Protein AF-A0A4Y2M2X5-F1 (afdb_monomer)

Secondary structure (DSSP, 8-state):
---------HHHHHHHTTSTT------HHHHHHHHTT-TT-PPPS--S----------TT-TTHHHHHHHHHHHHHTTHHHHHHHHHHHHHHHHHHHHHHHHTTSS-----TTTSHHHHHHHHHHHHHHHHHHHHHHHHHHHHHHHHHHHHHTS--------

Foldseek 3Di:
DDDPPPDDDLLVVLVVVPPPPDDDDDDPLSCCLSPVVPPPDDDDPDDPDDDDDDDDDDPPDPCVVVVVVVVVVCVVVCVVVVVSVVNSVVSVVVSVVVVVVVCVPDDPPVDVVNCVVVVVVVVVVVVVVVVVVVVCVVVVVVVVVVVVVVVVVDPPDDDPDD

Solvent-accessible surface area (backbone atoms only — not comparable to full-atom values): 10351 Å² total; per-residue (Å²): 132,87,78,78,84,85,67,86,55,68,72,54,51,63,61,56,65,70,47,97,83,73,84,87,91,74,55,69,70,58,47,39,43,70,41,61,88,44,93,88,58,88,78,75,92,76,71,97,72,85,80,90,85,78,87,88,73,66,93,85,52,94,52,59,69,60,51,52,52,49,51,54,50,39,55,74,67,45,49,55,61,52,50,51,51,55,49,24,53,52,50,44,50,53,49,49,56,55,46,60,72,57,44,84,76,75,58,92,60,86,44,73,74,76,50,41,65,62,52,52,55,49,53,51,54,52,50,54,51,51,52,53,52,50,52,49,51,52,51,50,52,52,51,48,55,50,49,52,57,51,58,77,65,53,80,83,78,79,79,82,79,130

Radius of gyration: 37.6 Å; Cα contacts (8 Å, |Δi|>4): 32; chains: 1; bounding box: 53×56×126 Å

Mean predicted aligned error: 17.65 Å

Structure (mmCIF, N/CA/C/O backbone):
data_AF-A0A4Y2M2X5-F1
#
_entry.id   AF-A0A4Y2M2X5-F1
#
loop_
_atom_site.group_PDB
_atom_site.id
_atom_site.type_symbol
_atom_site.label_atom_id
_atom_site.label_alt_id
_atom_site.label_comp_id
_atom_site.label_asym_id
_atom_site.label_entity_id
_atom_site.label_seq_id
_atom_site.pdbx_PDB_ins_code
_atom_site.Cartn_x
_atom_site.Cartn_y
_atom_site.Cartn_z
_atom_site.occupancy
_atom_site.B_iso_or_equiv
_atom_site.auth_seq_id
_atom_site.auth_comp_id
_atom_site.auth_asym_id
_atom_site.auth_atom_id
_atom_site.pdbx_PDB_model_num
ATOM 1 N N . MET A 1 1 ? 21.210 -10.719 30.991 1.00 38.12 1 MET A N 1
ATOM 2 C CA . MET A 1 1 ? 19.779 -10.980 30.723 1.00 38.12 1 MET A CA 1
ATOM 3 C C . MET A 1 1 ? 19.594 -11.054 29.219 1.00 38.12 1 MET A C 1
ATOM 5 O O . MET A 1 1 ? 19.775 -10.042 28.554 1.00 38.12 1 MET A O 1
ATOM 9 N N . ALA A 1 2 ? 19.339 -12.248 28.684 1.00 46.25 2 ALA A N 1
ATOM 10 C CA . ALA A 1 2 ? 19.030 -12.426 27.269 1.00 46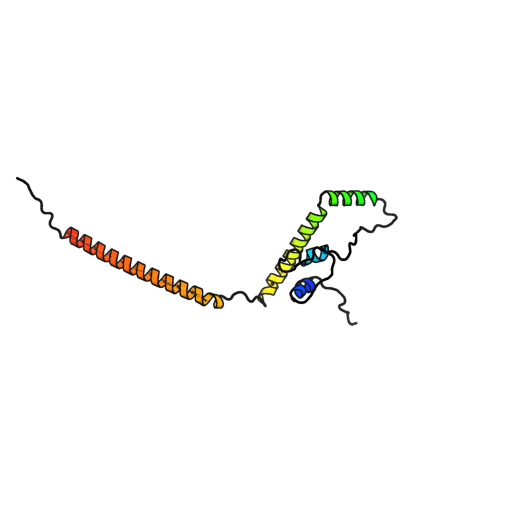.25 2 ALA A CA 1
ATOM 11 C C . ALA A 1 2 ? 17.669 -11.776 26.983 1.00 46.25 2 ALA A C 1
ATOM 13 O O . ALA A 1 2 ? 16.684 -12.064 27.662 1.00 46.25 2 ALA A O 1
ATOM 14 N N . LYS A 1 3 ? 17.643 -10.825 26.050 1.00 53.53 3 LYS A N 1
ATOM 15 C CA . LYS A 1 3 ? 16.427 -10.136 25.626 1.00 53.53 3 LYS A CA 1
ATOM 16 C C . LYS A 1 3 ? 15.808 -10.993 24.528 1.00 53.53 3 LYS A C 1
ATOM 18 O O . LYS A 1 3 ? 16.359 -11.088 23.437 1.00 53.53 3 LYS A O 1
ATOM 23 N N . ASN A 1 4 ? 14.719 -11.679 24.841 1.00 63.06 4 ASN A N 1
ATOM 24 C CA . ASN A 1 4 ? 14.076 -12.577 23.892 1.00 63.06 4 ASN A CA 1
ATOM 25 C C . ASN A 1 4 ? 13.368 -11.715 22.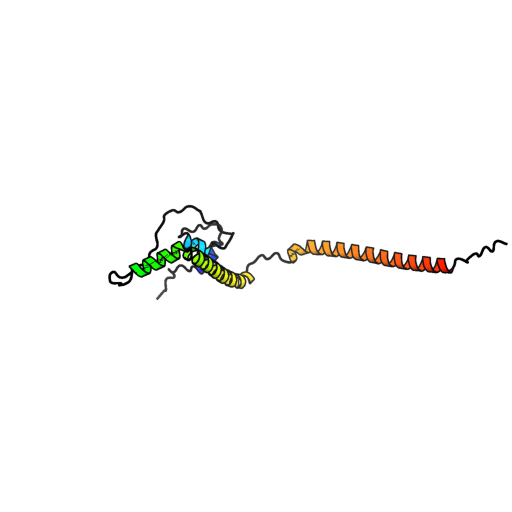832 1.00 63.06 4 ASN A C 1
ATOM 27 O O . ASN A 1 4 ? 12.517 -10.893 23.178 1.00 63.06 4 ASN A O 1
ATOM 31 N N . ASN A 1 5 ? 13.746 -11.857 21.560 1.00 60.41 5 ASN A N 1
ATOM 32 C CA . ASN A 1 5 ? 13.202 -11.098 20.424 1.00 60.41 5 ASN A CA 1
ATOM 33 C C . ASN A 1 5 ? 11.783 -11.566 20.041 1.00 60.41 5 ASN A C 1
ATOM 35 O O . ASN A 1 5 ? 11.527 -11.942 18.905 1.00 60.41 5 ASN A O 1
ATOM 39 N N . TRP A 1 6 ? 10.838 -11.558 20.980 1.00 65.31 6 TRP A N 1
ATOM 40 C CA . TRP A 1 6 ? 9.439 -11.938 20.727 1.00 65.31 6 TRP A CA 1
ATOM 41 C C . TRP A 1 6 ? 8.590 -10.802 20.146 1.00 65.31 6 TRP A C 1
ATOM 43 O O . TRP A 1 6 ? 7.366 -10.814 20.256 1.00 65.31 6 TRP A O 1
ATOM 53 N N . TYR A 1 7 ? 9.231 -9.797 19.560 1.00 66.31 7 TYR A N 1
ATOM 54 C CA . TYR A 1 7 ? 8.542 -8.685 18.929 1.00 66.31 7 TYR A CA 1
ATOM 55 C C . TYR A 1 7 ? 8.510 -8.939 17.435 1.00 66.31 7 TYR A C 1
ATOM 57 O O . TYR A 1 7 ? 9.539 -9.204 16.818 1.00 66.31 7 TYR A O 1
ATOM 65 N N . ILE A 1 8 ? 7.308 -8.878 16.878 1.00 59.91 8 ILE A N 1
ATOM 66 C CA . ILE A 1 8 ? 7.109 -8.942 15.441 1.00 59.91 8 ILE A CA 1
ATOM 67 C C . ILE A 1 8 ? 7.538 -7.586 14.886 1.00 59.91 8 ILE A C 1
ATOM 69 O O . ILE A 1 8 ? 6.903 -6.569 15.175 1.00 59.91 8 ILE A O 1
ATOM 73 N N . ASP A 1 9 ? 8.632 -7.573 14.132 1.00 66.06 9 ASP A N 1
ATOM 74 C CA . ASP A 1 9 ? 9.034 -6.403 13.367 1.00 66.06 9 ASP A CA 1
ATOM 75 C C . ASP A 1 9 ? 8.219 -6.365 12.068 1.00 66.06 9 ASP A C 1
ATOM 77 O O . ASP A 1 9 ? 8.286 -7.258 11.222 1.00 66.06 9 ASP A O 1
ATOM 81 N N . PHE A 1 10 ? 7.376 -5.345 11.932 1.00 63.62 10 PHE A N 1
ATOM 82 C CA . PHE A 1 10 ? 6.527 -5.191 10.753 1.00 63.62 10 PHE A CA 1
ATOM 83 C C . PHE A 1 10 ? 7.348 -4.872 9.497 1.00 63.62 10 PHE A C 1
ATOM 85 O O . PHE A 1 10 ? 6.956 -5.279 8.401 1.00 63.62 10 PHE A O 1
ATOM 92 N N . ASP A 1 11 ? 8.506 -4.220 9.652 1.00 62.28 11 ASP A N 1
ATOM 93 C CA . ASP A 1 11 ? 9.397 -3.910 8.532 1.00 62.28 11 ASP A CA 1
ATOM 94 C C . ASP A 1 11 ? 10.075 -5.191 8.009 1.00 62.28 11 ASP A C 1
ATOM 96 O O . ASP A 1 11 ? 10.267 -5.340 6.798 1.00 62.28 11 ASP A O 1
ATOM 100 N N . SER A 1 12 ? 10.371 -6.161 8.889 1.00 61.44 12 SER A N 1
ATOM 101 C CA . SER A 1 12 ? 10.902 -7.463 8.470 1.00 61.44 12 SER A CA 1
ATOM 102 C C . SER A 1 12 ? 9.837 -8.316 7.784 1.00 61.44 12 SER A C 1
ATOM 104 O O . SER A 1 12 ? 10.145 -8.935 6.774 1.00 61.44 12 SER A O 1
ATOM 106 N N . LEU A 1 13 ? 8.573 -8.282 8.232 1.00 63.66 13 LEU A N 1
ATOM 107 C CA . LEU A 1 13 ? 7.478 -8.996 7.555 1.00 63.66 13 LEU A CA 1
ATOM 108 C C . LEU A 1 13 ? 7.238 -8.505 6.126 1.00 63.66 13 LEU A C 1
ATOM 110 O O . LEU A 1 13 ? 6.969 -9.311 5.237 1.00 63.66 13 LEU A O 1
ATOM 114 N N . SER A 1 14 ? 7.332 -7.193 5.892 1.00 59.78 14 SER A N 1
ATOM 115 C CA . SER A 1 14 ? 7.201 -6.645 4.539 1.00 59.78 14 SER A CA 1
ATOM 116 C C . SER A 1 14 ? 8.358 -7.067 3.628 1.00 59.78 14 SER A C 1
ATOM 118 O O . SER A 1 14 ? 8.162 -7.151 2.418 1.00 59.78 14 SER A O 1
ATOM 120 N N . ALA A 1 15 ? 9.551 -7.298 4.184 1.00 55.97 15 ALA A N 1
ATOM 121 C CA . ALA A 1 15 ? 10.719 -7.773 3.444 1.00 55.97 15 ALA A CA 1
ATOM 122 C C . ALA A 1 15 ? 10.696 -9.295 3.224 1.00 55.97 15 ALA A C 1
ATOM 124 O O . ALA A 1 15 ? 11.097 -9.776 2.170 1.00 55.97 15 ALA A O 1
ATOM 125 N N . GLU A 1 16 ? 10.206 -10.045 4.206 1.00 51.38 16 GLU A N 1
ATOM 126 C CA . GLU A 1 16 ? 10.150 -11.508 4.217 1.00 51.38 16 GLU A CA 1
ATOM 127 C C . GLU A 1 16 ? 8.949 -12.054 3.433 1.00 51.38 16 GLU A C 1
ATOM 129 O O . GLU A 1 16 ? 9.007 -13.155 2.895 1.00 51.38 16 GLU A O 1
ATOM 134 N N . GLY A 1 17 ? 7.905 -11.237 3.234 1.00 53.53 17 GLY A N 1
ATOM 135 C CA . GLY A 1 17 ? 6.816 -11.520 2.293 1.00 53.53 17 GLY A CA 1
ATOM 136 C C . GLY A 1 17 ? 7.256 -11.659 0.830 1.00 53.53 17 GLY A C 1
ATOM 137 O O . GLY A 1 17 ? 6.464 -12.068 -0.010 1.00 53.53 17 GLY A O 1
ATOM 138 N N . GLN A 1 18 ? 8.522 -11.376 0.519 1.00 53.28 18 GLN A N 1
ATOM 139 C CA . GLN A 1 18 ? 9.106 -11.630 -0.793 1.00 53.28 18 GLN A CA 1
ATOM 140 C C . GLN A 1 18 ? 9.440 -13.118 -1.035 1.00 53.28 18 GLN A C 1
ATOM 142 O O . GLN A 1 18 ? 9.741 -13.488 -2.171 1.00 53.28 18 GLN A O 1
ATOM 147 N N . ASP A 1 19 ? 9.364 -13.985 -0.015 1.00 55.66 19 ASP A N 1
ATOM 148 C CA . ASP A 1 19 ? 9.496 -15.432 -0.201 1.00 55.66 19 ASP A CA 1
ATOM 149 C C . ASP A 1 19 ? 8.177 -16.035 -0.725 1.00 55.66 19 ASP A C 1
ATOM 151 O O . ASP A 1 19 ? 7.160 -16.087 -0.030 1.00 55.66 19 ASP A O 1
ATOM 155 N N . HIS A 1 20 ? 8.186 -16.516 -1.973 1.00 60.03 20 HIS A N 1
ATOM 156 C CA . HIS A 1 20 ? 7.016 -16.975 -2.743 1.00 60.03 20 HIS A CA 1
ATOM 157 C C . HIS A 1 20 ? 6.262 -18.196 -2.164 1.00 60.03 20 HIS A C 1
ATOM 159 O O . HIS A 1 20 ? 5.391 -18.757 -2.830 1.00 60.03 20 HIS A O 1
ATOM 165 N N . LYS A 1 21 ? 6.595 -18.650 -0.951 1.00 68.56 21 LYS A N 1
ATOM 166 C CA . LYS A 1 21 ? 6.049 -19.862 -0.317 1.00 68.56 21 LYS A CA 1
ATOM 167 C C . LYS A 1 21 ? 5.273 -19.603 0.975 1.00 68.56 21 LYS A C 1
ATOM 169 O O . LYS A 1 21 ? 4.735 -20.553 1.541 1.00 68.56 21 LYS A O 1
ATOM 174 N N . ALA A 1 22 ? 5.202 -18.360 1.445 1.00 74.12 22 ALA A N 1
ATOM 175 C CA . ALA A 1 22 ? 4.502 -18.016 2.678 1.00 74.12 22 ALA A CA 1
ATOM 176 C C . ALA A 1 22 ? 3.115 -17.409 2.406 1.00 74.12 22 ALA A C 1
ATOM 178 O O . ALA A 1 22 ? 2.920 -16.646 1.462 1.00 74.12 22 ALA A O 1
ATOM 179 N N . ALA A 1 23 ? 2.150 -17.726 3.272 1.00 80.31 23 ALA A N 1
ATOM 180 C CA . ALA A 1 23 ? 0.841 -17.082 3.307 1.00 80.31 23 ALA A CA 1
ATOM 181 C C . ALA A 1 23 ? 0.633 -16.434 4.679 1.00 80.31 23 ALA A C 1
ATOM 183 O O . ALA A 1 23 ? 0.878 -17.058 5.713 1.00 80.31 23 ALA A O 1
ATOM 184 N N . PHE A 1 24 ? 0.160 -15.188 4.691 1.00 81.75 24 PHE A N 1
ATOM 185 C CA . PHE A 1 24 ? -0.063 -14.429 5.919 1.00 81.75 24 PHE A CA 1
ATOM 186 C C . PHE A 1 24 ? -1.547 -14.381 6.264 1.00 81.75 24 PHE A C 1
ATOM 188 O O . PHE A 1 24 ? -2.378 -13.979 5.450 1.00 81.75 24 PHE A O 1
ATOM 195 N N . ILE A 1 25 ? -1.875 -14.741 7.504 1.00 85.75 25 ILE A N 1
ATOM 196 C CA . ILE A 1 25 ? -3.228 -14.623 8.046 1.00 85.75 25 ILE A CA 1
ATOM 197 C C . ILE A 1 25 ? -3.238 -13.444 9.011 1.00 85.75 25 ILE A C 1
ATOM 199 O O . ILE A 1 25 ? -2.726 -13.529 10.125 1.00 85.75 25 ILE A O 1
ATOM 203 N N . MET A 1 26 ? -3.809 -12.324 8.573 1.00 85.00 26 MET A N 1
ATOM 204 C CA . MET A 1 26 ? -3.946 -11.112 9.382 1.00 85.00 26 MET A CA 1
ATOM 205 C C . MET A 1 26 ? -5.244 -10.379 9.037 1.00 85.00 26 MET A C 1
ATOM 207 O O . MET A 1 26 ? -6.006 -10.785 8.160 1.00 85.00 26 MET A O 1
ATOM 211 N N . THR A 1 27 ? -5.504 -9.264 9.722 1.00 86.88 27 THR A N 1
ATOM 212 C CA . THR A 1 27 ? -6.660 -8.426 9.397 1.00 86.88 27 THR A CA 1
ATOM 213 C C . THR A 1 27 ? -6.502 -7.783 8.021 1.00 86.88 27 THR A C 1
ATOM 215 O O . THR A 1 27 ? -5.404 -7.408 7.608 1.00 86.88 27 THR A O 1
ATOM 218 N N . ARG A 1 28 ? -7.617 -7.580 7.316 1.00 85.56 28 ARG A N 1
ATOM 219 C CA . ARG A 1 28 ? -7.598 -6.959 5.986 1.00 85.56 28 ARG A CA 1
ATOM 220 C C . ARG A 1 28 ? -6.961 -5.568 5.995 1.00 85.56 28 ARG A C 1
ATOM 222 O O . ARG A 1 28 ? -6.241 -5.224 5.068 1.00 85.56 28 ARG A O 1
ATOM 229 N N . SER A 1 29 ? -7.177 -4.788 7.053 1.00 82.31 29 SER A N 1
ATOM 230 C CA . SER A 1 29 ? -6.578 -3.457 7.201 1.00 82.31 29 SER A CA 1
ATOM 231 C C . SER A 1 29 ? -5.054 -3.516 7.310 1.00 82.31 29 SER A C 1
ATOM 233 O O . SER A 1 29 ? -4.380 -2.721 6.667 1.00 82.31 29 SER A O 1
ATOM 235 N N . THR A 1 30 ? -4.505 -4.472 8.069 1.00 82.38 30 THR A N 1
ATOM 236 C CA . THR A 1 30 ? -3.048 -4.647 8.190 1.00 82.38 30 THR A CA 1
ATOM 237 C C . THR A 1 30 ? -2.439 -5.199 6.906 1.00 82.38 30 THR A C 1
ATOM 239 O O . THR A 1 30 ? -1.402 -4.709 6.479 1.00 82.38 30 THR A O 1
ATOM 242 N N . LEU A 1 31 ? -3.105 -6.150 6.240 1.00 84.38 31 LEU A N 1
ATOM 243 C CA . LEU A 1 31 ? -2.656 -6.654 4.936 1.00 84.38 31 LEU A CA 1
ATOM 244 C C . LEU A 1 31 ? -2.668 -5.551 3.873 1.00 84.38 31 LEU A C 1
ATOM 246 O O . LEU A 1 31 ? -1.706 -5.413 3.129 1.00 84.38 31 LEU A O 1
ATOM 250 N N . ASN A 1 32 ? -3.710 -4.717 3.840 1.00 82.38 32 ASN A N 1
ATOM 251 C CA . ASN A 1 32 ? -3.767 -3.564 2.944 1.00 82.38 32 ASN A CA 1
ATOM 252 C C . ASN A 1 32 ? -2.696 -2.517 3.276 1.00 82.38 32 ASN A C 1
ATOM 254 O O . ASN A 1 32 ? -2.169 -1.895 2.363 1.00 82.38 32 ASN A O 1
ATOM 258 N N . LEU A 1 33 ? -2.372 -2.305 4.555 1.00 80.50 33 LEU A N 1
ATOM 259 C CA . LEU A 1 33 ? -1.308 -1.386 4.963 1.00 80.50 33 LEU A CA 1
ATOM 260 C C . LEU A 1 33 ? 0.073 -1.874 4.497 1.00 80.50 33 LEU A C 1
ATOM 262 O O . LEU A 1 33 ? 0.850 -1.074 3.990 1.00 80.50 33 LEU A O 1
ATOM 266 N N . LEU A 1 34 ? 0.353 -3.170 4.656 1.00 77.75 34 LEU A N 1
ATOM 267 C CA . LEU A 1 34 ? 1.648 -3.775 4.330 1.00 77.75 34 LEU A CA 1
ATOM 268 C C . LEU A 1 34 ? 1.816 -4.025 2.822 1.00 77.75 34 LEU A C 1
ATOM 270 O O . LEU A 1 34 ? 2.847 -3.691 2.249 1.00 77.75 34 LEU A O 1
ATOM 274 N N . PHE A 1 35 ? 0.795 -4.588 2.170 1.00 77.12 35 PHE A N 1
ATOM 275 C CA . PHE A 1 35 ? 0.883 -5.117 0.803 1.00 77.12 35 PHE A CA 1
ATOM 276 C C . PHE A 1 35 ? -0.075 -4.455 -0.192 1.00 77.12 35 PHE A C 1
ATOM 278 O O . PHE A 1 35 ? 0.059 -4.666 -1.394 1.00 77.12 35 PHE A O 1
ATOM 285 N N . GLY A 1 36 ? -1.033 -3.645 0.268 1.00 72.69 36 GLY A N 1
ATOM 286 C CA . GLY A 1 36 ? -2.132 -3.141 -0.568 1.00 72.69 36 GLY A CA 1
ATOM 287 C C . GLY A 1 36 ? -1.733 -2.147 -1.663 1.00 72.69 36 GLY A C 1
ATOM 288 O O . GLY A 1 36 ? -2.556 -1.836 -2.517 1.00 72.69 36 GLY A O 1
ATOM 289 N N . ALA A 1 37 ? -0.497 -1.648 -1.646 1.00 69.62 37 ALA A N 1
ATOM 290 C CA . ALA A 1 37 ? 0.071 -0.812 -2.705 1.00 69.62 37 ALA A CA 1
ATOM 291 C C . ALA A 1 37 ? 1.008 -1.587 -3.655 1.00 69.62 37 ALA A C 1
ATOM 293 O O . ALA A 1 37 ? 1.523 -1.010 -4.607 1.00 69.62 37 ALA A O 1
ATOM 294 N N . SER A 1 38 ? 1.252 -2.878 -3.399 1.00 66.56 38 SER A N 1
ATOM 295 C CA . SER A 1 38 ? 2.065 -3.736 -4.261 1.00 66.56 38 SER A CA 1
ATOM 296 C C . SER A 1 38 ? 1.178 -4.627 -5.130 1.00 66.56 38 SER A C 1
ATOM 298 O O . SER A 1 38 ? 0.349 -5.359 -4.599 1.00 66.56 38 SER A O 1
ATOM 300 N N . ASP A 1 39 ? 1.421 -4.654 -6.441 1.00 67.06 39 ASP A N 1
ATOM 301 C CA . ASP A 1 39 ? 0.733 -5.575 -7.368 1.00 67.06 39 ASP A CA 1
ATOM 302 C C . ASP A 1 39 ? 1.259 -7.023 -7.281 1.00 67.06 39 ASP A C 1
ATOM 304 O O . ASP A 1 39 ? 0.785 -7.919 -7.973 1.00 67.06 39 ASP A O 1
ATOM 308 N N . MET A 1 40 ? 2.259 -7.264 -6.429 1.00 67.00 40 MET A N 1
ATOM 309 C CA . MET A 1 40 ? 2.945 -8.553 -6.298 1.00 67.00 40 MET A CA 1
ATOM 310 C C . MET A 1 40 ? 2.226 -9.529 -5.357 1.00 67.00 40 MET A C 1
ATOM 312 O O . MET A 1 40 ? 2.547 -10.715 -5.354 1.00 67.00 40 MET A O 1
ATOM 316 N N . HIS A 1 41 ? 1.275 -9.046 -4.551 1.00 74.62 41 HIS A N 1
ATOM 317 C CA . HIS A 1 41 ? 0.588 -9.841 -3.535 1.00 74.62 41 HIS A CA 1
ATOM 318 C C . HIS A 1 41 ? -0.918 -9.846 -3.777 1.00 74.62 41 HIS A C 1
ATOM 320 O O . HIS A 1 41 ? -1.545 -8.799 -3.929 1.00 74.62 41 HIS A O 1
ATOM 326 N N . TYR A 1 42 ? -1.515 -11.037 -3.752 1.00 82.19 42 TYR A N 1
ATOM 327 C CA . TYR A 1 42 ? -2.961 -11.193 -3.820 1.00 82.19 42 TYR A CA 1
ATOM 328 C C . TYR A 1 42 ? -3.554 -11.259 -2.411 1.00 82.19 42 TYR A C 1
ATOM 330 O O . TYR A 1 42 ? -3.251 -12.167 -1.636 1.00 82.19 42 TYR A O 1
ATOM 338 N N . ILE A 1 43 ? -4.424 -10.304 -2.084 1.00 84.38 43 ILE A N 1
ATOM 339 C CA . ILE A 1 43 ? -5.207 -10.319 -0.846 1.00 84.38 43 ILE A CA 1
ATOM 340 C C . ILE A 1 43 ? -6.568 -10.935 -1.170 1.00 84.38 43 ILE A C 1
ATOM 342 O O . ILE A 1 43 ? -7.327 -10.376 -1.962 1.00 84.38 43 ILE A O 1
ATOM 346 N N . SER A 1 44 ? -6.882 -12.069 -0.538 1.00 85.50 44 SER A N 1
ATOM 347 C CA . SER A 1 44 ? -8.182 -12.729 -0.706 1.00 85.50 44 SER A CA 1
ATOM 348 C C . SER A 1 44 ? -9.346 -11.795 -0.349 1.00 85.50 44 SER A C 1
ATOM 350 O O . SER A 1 44 ? -9.269 -11.005 0.598 1.00 85.50 44 SER A O 1
ATOM 352 N N . SER A 1 45 ? -10.442 -11.889 -1.107 1.00 84.31 45 SER A N 1
ATOM 353 C CA . SER A 1 45 ? -11.692 -11.178 -0.814 1.00 84.31 45 SER A CA 1
ATOM 354 C C . SER A 1 45 ? -12.413 -11.726 0.413 1.00 84.31 45 SER A C 1
ATOM 356 O O . SER A 1 45 ? -13.194 -10.995 1.031 1.00 84.31 45 SER A O 1
ATOM 358 N N . ASP A 1 46 ? -12.146 -12.985 0.756 1.00 89.19 46 ASP A N 1
ATOM 359 C CA . ASP A 1 46 ? -12.867 -13.715 1.787 1.00 89.19 46 ASP A CA 1
ATOM 360 C C . ASP A 1 46 ? -12.305 -13.416 3.176 1.00 89.19 46 ASP A C 1
ATOM 362 O O . ASP A 1 46 ? -11.098 -13.277 3.381 1.00 89.19 46 ASP A O 1
ATOM 366 N N . ALA A 1 47 ? -13.204 -13.323 4.154 1.00 86.75 47 ALA A N 1
ATOM 367 C CA . ALA A 1 47 ? -12.857 -13.098 5.548 1.00 86.75 47 ALA A CA 1
ATOM 368 C C . ALA A 1 47 ? -13.208 -14.335 6.376 1.00 86.75 47 ALA A C 1
ATOM 370 O O . ALA A 1 47 ? -14.347 -14.793 6.357 1.00 86.75 47 ALA A O 1
ATOM 371 N N . LEU A 1 48 ? -12.241 -14.833 7.150 1.00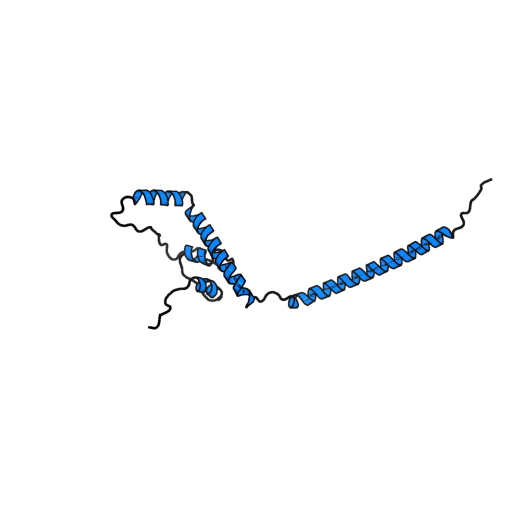 88.94 48 LEU A N 1
ATOM 372 C CA . LEU A 1 48 ? -12.473 -15.925 8.103 1.00 88.94 48 LEU A CA 1
ATOM 373 C C . LEU A 1 48 ? -13.401 -15.487 9.242 1.00 88.94 48 LEU A C 1
ATOM 375 O O . LEU A 1 48 ? -14.239 -16.252 9.705 1.00 88.94 48 LEU A O 1
ATOM 379 N N . PHE A 1 49 ? -13.237 -14.247 9.703 1.00 85.75 49 PHE A N 1
ATOM 380 C CA . PHE A 1 49 ? -14.061 -13.641 10.738 1.00 85.75 49 PHE A CA 1
ATOM 381 C C . PHE A 1 49 ? -13.965 -12.114 10.662 1.00 85.75 49 PHE A C 1
ATOM 383 O O . PHE A 1 49 ? -12.993 -11.553 10.152 1.00 85.75 49 PHE A O 1
ATOM 390 N N . VAL A 1 50 ? -14.983 -11.432 11.187 1.00 87.25 50 VAL A N 1
ATOM 391 C CA . VAL A 1 50 ? -15.043 -9.968 11.250 1.00 87.25 50 VAL A CA 1
ATOM 392 C C . VAL A 1 50 ? -15.009 -9.543 12.710 1.00 87.25 50 VAL A C 1
ATOM 394 O O . VAL A 1 50 ? -15.897 -9.899 13.481 1.00 87.25 50 VAL A O 1
ATOM 397 N N . VAL A 1 51 ? -13.994 -8.761 13.084 1.00 86.50 51 VAL A N 1
ATOM 398 C CA . VAL A 1 51 ? -13.882 -8.178 14.428 1.00 86.50 51 VAL A CA 1
ATOM 399 C C . VAL A 1 51 ? -14.148 -6.676 14.345 1.00 86.50 51 VAL A C 1
ATOM 401 O O . VAL A 1 51 ? -13.377 -5.966 13.693 1.00 86.50 51 VAL A O 1
ATOM 404 N N . PRO A 1 52 ? -15.209 -6.158 14.986 1.00 83.94 52 PRO A N 1
ATOM 405 C CA . PRO A 1 52 ? -15.423 -4.722 15.070 1.00 83.94 52 PRO A CA 1
ATOM 406 C C . PRO A 1 52 ? -14.398 -4.096 16.022 1.00 83.94 52 PRO A C 1
ATOM 408 O O . PRO A 1 52 ? -14.227 -4.539 17.157 1.00 83.94 52 PRO A O 1
ATOM 411 N N . ILE A 1 53 ? -13.734 -3.037 15.567 1.00 84.62 53 ILE A N 1
ATOM 412 C CA . ILE A 1 53 ? -12.798 -2.258 16.381 1.00 84.62 53 ILE A CA 1
ATOM 413 C C . ILE A 1 53 ? -13.559 -1.078 16.986 1.00 84.62 53 ILE A C 1
ATOM 415 O O . ILE A 1 53 ? -14.331 -0.404 16.302 1.00 84.62 53 ILE A O 1
ATOM 419 N N . GLY A 1 54 ? -13.344 -0.826 18.276 1.00 88.25 54 GLY A N 1
ATOM 420 C CA . GLY A 1 54 ? -13.997 0.250 19.012 1.00 88.25 54 GLY A CA 1
ATOM 421 C C . GLY A 1 54 ? -13.020 1.026 19.885 1.00 88.25 54 GLY A C 1
ATOM 422 O O . GLY A 1 54 ? -11.954 0.535 20.250 1.00 88.25 54 GLY A O 1
ATOM 423 N N . ILE A 1 55 ? -13.405 2.250 20.238 1.00 88.69 55 ILE A N 1
ATOM 424 C CA . ILE A 1 55 ? -12.656 3.075 21.186 1.00 88.69 55 ILE A CA 1
ATOM 425 C C . ILE A 1 55 ? -13.118 2.696 22.593 1.00 88.69 55 ILE A C 1
ATOM 427 O O . ILE A 1 55 ? -14.273 2.930 22.952 1.00 88.69 55 ILE A O 1
ATOM 431 N N . ALA A 1 56 ? -12.220 2.113 23.385 1.00 90.75 56 ALA A N 1
ATOM 432 C CA . ALA A 1 56 ? -12.474 1.852 24.795 1.00 90.75 56 ALA A CA 1
ATOM 433 C C . ALA A 1 56 ? -12.429 3.165 25.588 1.00 90.75 56 ALA A C 1
ATOM 435 O O . ALA A 1 56 ? -11.545 3.999 25.390 1.00 90.75 56 ALA A O 1
ATOM 436 N N . MET A 1 57 ? -13.392 3.358 26.487 1.00 89.38 57 MET A N 1
ATOM 437 C CA . MET A 1 57 ? -13.510 4.573 27.293 1.00 89.38 57 MET A CA 1
ATOM 438 C C . MET A 1 57 ? -13.795 4.206 28.746 1.00 89.38 57 MET A C 1
ATOM 440 O O . MET A 1 57 ? -14.464 3.209 29.022 1.00 89.38 57 MET A O 1
ATOM 444 N N . ASN A 1 58 ? -13.310 5.026 29.681 1.00 93.06 58 ASN A N 1
ATOM 445 C CA . ASN A 1 58 ? -13.674 4.889 31.088 1.00 93.06 58 ASN A CA 1
ATOM 446 C C . ASN A 1 58 ? -15.196 5.072 31.242 1.00 93.06 58 ASN A C 1
ATOM 448 O O . ASN A 1 58 ? -15.774 5.972 30.630 1.00 93.06 58 ASN A O 1
ATOM 452 N N . LYS A 1 59 ? -15.835 4.255 32.086 1.00 87.19 59 LYS A N 1
ATOM 453 C CA . LYS A 1 59 ? -17.271 4.351 32.393 1.00 87.19 59 LYS A CA 1
ATOM 454 C C . LYS A 1 59 ? -17.674 5.746 32.890 1.00 87.19 59 LYS A C 1
ATOM 456 O O . LYS A 1 59 ? -18.763 6.202 32.570 1.00 87.19 59 LYS A O 1
ATOM 461 N N . ASN A 1 60 ? -16.777 6.444 33.593 1.00 90.94 60 ASN A N 1
ATOM 462 C CA . ASN A 1 60 ? -17.018 7.791 34.128 1.00 90.94 60 ASN A CA 1
ATOM 463 C C . ASN A 1 60 ? -16.680 8.922 33.138 1.00 90.94 60 ASN A C 1
ATOM 465 O O . ASN A 1 60 ? -16.632 10.092 33.514 1.00 90.94 60 ASN A O 1
ATOM 469 N N . PHE A 1 61 ? -16.394 8.607 31.873 1.00 89.00 61 PHE A N 1
ATOM 470 C CA . PHE A 1 61 ? -16.064 9.622 30.883 1.00 89.00 61 PHE A CA 1
ATOM 471 C C . PHE A 1 61 ? -17.313 10.424 30.482 1.00 89.00 61 PHE A C 1
ATOM 473 O O . PHE A 1 61 ? -18.240 9.894 29.871 1.00 89.00 61 PHE A O 1
ATOM 480 N N . CYS A 1 62 ? -17.304 11.731 30.764 1.00 86.00 62 CYS A N 1
ATOM 481 C CA . CYS A 1 62 ? -18.437 12.651 30.574 1.00 86.00 62 CYS A CA 1
ATOM 482 C C . CYS A 1 62 ? -19.040 12.671 29.166 1.00 86.00 62 CYS A C 1
ATOM 484 O O . CYS A 1 62 ? -20.177 13.090 28.963 1.00 86.00 62 CYS A O 1
ATOM 486 N N . CYS A 1 63 ? -18.240 12.319 28.164 1.00 89.00 63 CYS A N 1
ATOM 487 C CA . CYS A 1 63 ? -18.413 12.862 26.828 1.00 89.00 63 CYS A CA 1
ATOM 488 C C . CYS A 1 63 ? -18.404 11.775 25.741 1.00 89.00 63 CYS A C 1
ATOM 490 O O . CYS A 1 63 ? -18.168 12.061 24.564 1.00 89.00 63 CYS A O 1
ATOM 492 N N . GLY A 1 64 ? -18.687 10.520 26.114 1.00 89.94 64 GLY A N 1
ATOM 493 C CA . GLY A 1 64 ? -18.684 9.376 25.193 1.00 89.94 64 GLY A CA 1
ATOM 494 C C . GLY A 1 64 ? -19.683 9.532 24.041 1.00 89.94 64 GLY A C 1
ATOM 495 O O . GLY A 1 64 ? -19.372 9.223 22.891 1.00 89.94 64 GLY A O 1
ATOM 496 N N . SER A 1 65 ? -20.852 10.122 24.309 1.00 90.12 65 SER A N 1
ATOM 497 C CA . SER A 1 65 ? -21.872 10.417 23.291 1.00 90.12 65 SER A CA 1
ATOM 498 C C . SER A 1 65 ? -21.376 11.405 22.229 1.00 90.12 65 SER A C 1
ATOM 500 O O . SER A 1 65 ? -21.650 11.238 21.036 1.00 90.12 65 SER A O 1
ATOM 502 N N . ARG A 1 66 ? -20.595 12.410 22.644 1.00 92.88 66 ARG A N 1
ATOM 503 C CA . ARG A 1 66 ? -20.003 13.414 21.756 1.00 92.88 66 ARG A CA 1
ATOM 504 C C . ARG A 1 66 ? -18.944 12.785 20.852 1.00 92.88 66 ARG A C 1
ATOM 506 O O . ARG A 1 66 ? -18.974 13.036 19.649 1.00 92.88 66 ARG A O 1
ATOM 513 N N . ILE A 1 67 ? -18.086 11.915 21.392 1.00 92.56 67 ILE A N 1
ATOM 514 C CA . ILE A 1 67 ? -17.097 11.168 20.597 1.00 92.56 67 ILE A CA 1
ATOM 515 C C . ILE A 1 67 ? -17.787 10.219 19.616 1.00 92.56 67 ILE A C 1
ATOM 517 O O . ILE A 1 67 ? -17.482 10.257 18.428 1.00 92.56 67 ILE A O 1
ATOM 521 N N . ASN A 1 68 ? -18.791 9.458 20.054 1.00 92.31 68 ASN A N 1
ATOM 522 C CA . ASN A 1 68 ? -19.548 8.573 19.166 1.00 92.31 68 ASN A CA 1
ATOM 523 C C . ASN A 1 68 ? -20.200 9.345 18.002 1.00 92.31 68 ASN A C 1
ATOM 525 O O . ASN A 1 68 ? -20.183 8.901 16.855 1.00 92.31 68 ASN A O 1
ATOM 529 N N . LYS A 1 69 ? -20.734 10.547 18.265 1.00 95.06 69 LYS A N 1
ATOM 530 C CA . LYS A 1 69 ? -21.297 11.416 17.219 1.00 95.06 69 LYS A CA 1
ATOM 531 C C . LYS A 1 69 ? -20.234 11.880 16.220 1.00 95.06 69 LYS A C 1
ATOM 533 O O . LYS A 1 69 ? -20.526 11.932 15.027 1.00 95.06 69 LYS A O 1
ATOM 538 N N . ILE A 1 70 ? 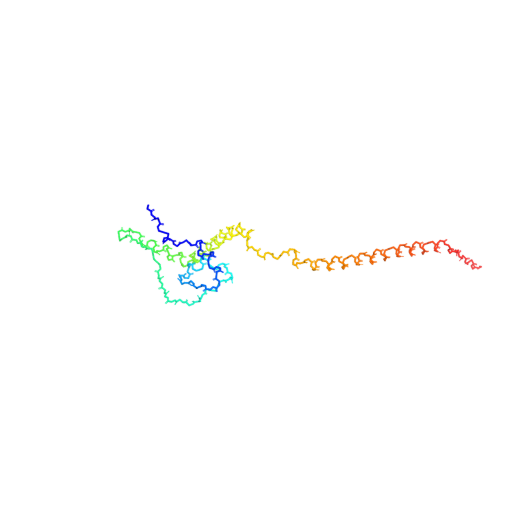-19.028 12.208 16.684 1.00 93.25 70 ILE A N 1
ATOM 539 C CA . ILE A 1 70 ? -17.901 12.588 15.819 1.00 93.25 70 ILE A CA 1
ATOM 540 C C . ILE A 1 70 ? -17.457 11.394 14.969 1.00 93.25 70 ILE A C 1
ATOM 542 O O . ILE A 1 70 ? -17.401 11.521 13.750 1.00 93.25 70 ILE A O 1
ATOM 546 N N . VAL A 1 71 ? -17.241 10.222 15.572 1.00 92.00 71 VAL A N 1
ATOM 547 C CA . VAL A 1 71 ? -16.835 8.999 14.857 1.00 92.00 71 VAL A CA 1
ATOM 548 C C . VAL A 1 71 ? -17.855 8.632 13.778 1.00 92.00 71 VAL A C 1
ATOM 550 O O . VAL A 1 71 ? -17.488 8.418 12.627 1.00 92.00 71 VAL A O 1
ATOM 553 N N . LYS A 1 72 ? -19.154 8.668 14.099 1.00 92.56 72 LYS A N 1
ATOM 554 C CA . LYS A 1 72 ? -20.218 8.430 13.111 1.00 92.56 72 LYS A CA 1
ATOM 555 C C . LYS A 1 72 ? -20.214 9.451 11.973 1.00 92.56 72 LYS A C 1
ATOM 557 O O . LYS A 1 72 ? -20.551 9.095 10.850 1.00 92.56 72 LYS A O 1
ATOM 562 N N . ARG A 1 73 ? -19.873 10.716 12.239 1.00 94.12 73 ARG A N 1
ATOM 563 C CA . ARG A 1 73 ? -19.749 11.742 11.189 1.00 94.12 73 ARG A CA 1
ATOM 564 C C . ARG A 1 73 ? -18.558 11.469 10.274 1.00 94.12 73 ARG A C 1
ATOM 566 O O . ARG A 1 73 ? -18.725 11.557 9.066 1.00 94.12 73 ARG A O 1
ATOM 573 N N . ILE A 1 74 ? -17.410 11.101 10.841 1.00 92.31 74 ILE A N 1
ATOM 574 C CA . ILE A 1 74 ? -16.200 10.733 10.091 1.00 92.31 74 ILE A CA 1
ATOM 575 C C . ILE A 1 74 ? -16.491 9.537 9.177 1.00 92.31 74 ILE A C 1
ATOM 577 O O . ILE A 1 74 ? -16.246 9.626 7.977 1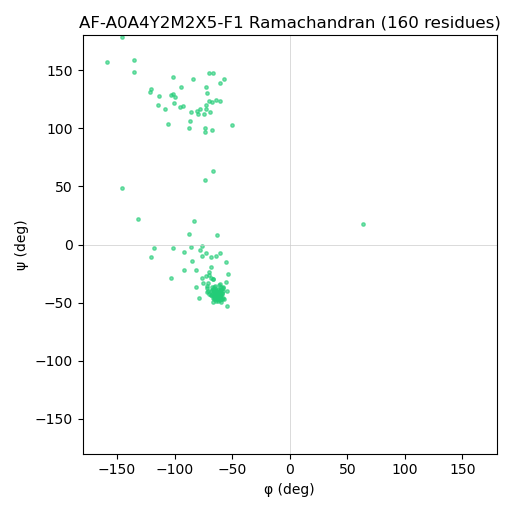.00 92.31 74 ILE A O 1
ATOM 581 N N . ALA A 1 75 ? -17.096 8.477 9.722 1.00 89.25 75 ALA A N 1
ATOM 582 C CA . ALA A 1 75 ? -17.455 7.278 8.965 1.00 89.25 75 ALA A CA 1
ATOM 583 C C . ALA A 1 75 ? -18.470 7.572 7.846 1.00 89.25 75 ALA A C 1
ATOM 585 O O . ALA A 1 75 ? -18.313 7.126 6.717 1.00 89.25 75 ALA A O 1
ATOM 586 N N . ARG A 1 76 ? -19.503 8.383 8.119 1.00 92.62 76 ARG A N 1
ATOM 587 C CA . ARG A 1 76 ? -20.486 8.779 7.090 1.00 92.62 76 ARG A CA 1
ATOM 588 C C . ARG A 1 76 ? -19.893 9.654 5.992 1.00 92.62 76 ARG A C 1
ATOM 590 O O . ARG A 1 76 ? -20.382 9.616 4.872 1.00 92.62 76 ARG A O 1
ATOM 597 N N . ALA A 1 77 ? -18.875 10.446 6.312 1.00 92.75 77 ALA A N 1
ATOM 598 C CA . ALA A 1 77 ? -18.147 11.237 5.330 1.00 92.75 77 ALA A CA 1
ATOM 599 C C . ALA A 1 77 ? -17.137 10.397 4.520 1.00 92.75 77 ALA A C 1
ATOM 601 O O . ALA A 1 77 ? -16.499 10.939 3.622 1.00 92.75 77 ALA A O 1
ATOM 602 N N . GLY A 1 78 ? -16.952 9.109 4.847 1.00 90.06 78 GLY A N 1
ATOM 603 C CA . GLY A 1 78 ? -15.933 8.245 4.242 1.00 90.06 78 GLY A CA 1
ATOM 604 C C . GLY A 1 78 ? -14.499 8.704 4.527 1.00 90.06 78 GLY A C 1
ATOM 605 O O . GLY A 1 78 ? -13.561 8.341 3.811 1.00 90.06 78 GLY A O 1
ATOM 606 N N . LEU A 1 79 ? -14.322 9.557 5.539 1.00 91.38 79 LEU A N 1
ATOM 607 C CA . LEU A 1 79 ? -13.038 10.180 5.844 1.00 91.38 79 LEU A CA 1
ATOM 608 C C . LEU A 1 79 ? -12.063 9.170 6.464 1.00 91.38 79 LEU A C 1
ATOM 610 O O . LEU A 1 79 ? -10.855 9.297 6.300 1.00 91.38 79 LEU A O 1
ATOM 614 N N . ASP A 1 80 ? -12.598 8.151 7.131 1.00 84.94 80 ASP A N 1
ATOM 615 C CA . ASP A 1 80 ? -11.881 6.980 7.626 1.00 84.94 80 ASP A CA 1
ATOM 616 C C . ASP A 1 80 ? -11.227 6.191 6.485 1.00 84.94 80 ASP A C 1
ATOM 618 O O . ASP A 1 80 ? -10.029 5.915 6.536 1.00 84.94 80 ASP A O 1
ATOM 622 N N . VAL A 1 81 ? -11.975 5.908 5.414 1.00 84.88 81 VAL A N 1
ATOM 623 C CA . VAL A 1 81 ? -11.460 5.191 4.237 1.00 84.88 81 VAL A CA 1
ATOM 624 C C . VAL A 1 81 ? -10.369 6.001 3.542 1.00 84.88 81 VAL A C 1
ATOM 626 O O . VAL A 1 81 ? -9.339 5.448 3.152 1.00 84.88 81 VAL A O 1
ATOM 629 N N . LYS A 1 82 ? -10.571 7.317 3.397 1.00 87.06 82 LYS A N 1
ATOM 630 C CA . LYS A 1 82 ? -9.566 8.209 2.808 1.00 87.06 82 LYS A CA 1
ATOM 631 C C . LYS A 1 82 ? -8.290 8.246 3.650 1.00 87.06 82 LYS A C 1
ATOM 633 O O . LYS A 1 82 ? -7.204 8.090 3.103 1.00 87.06 82 LYS A O 1
ATOM 638 N N . LEU A 1 83 ? -8.425 8.406 4.966 1.00 86.38 83 LEU A N 1
ATOM 639 C CA . LEU A 1 83 ? -7.291 8.446 5.884 1.00 86.38 83 LEU A CA 1
ATOM 640 C C . LEU A 1 83 ? -6.473 7.150 5.828 1.00 86.38 83 LEU A C 1
ATOM 642 O O . LEU A 1 83 ? -5.250 7.208 5.769 1.00 86.38 83 LEU A O 1
ATOM 646 N N . LEU A 1 84 ? -7.140 5.992 5.798 1.00 82.88 84 LEU A N 1
ATOM 647 C CA . LEU A 1 84 ? -6.485 4.691 5.641 1.00 82.88 84 LEU A CA 1
ATOM 648 C C . LEU A 1 84 ? -5.688 4.609 4.336 1.00 82.88 84 LEU A C 1
ATOM 650 O O . LEU A 1 84 ? -4.524 4.227 4.372 1.00 82.88 84 LEU A O 1
ATOM 654 N N . LYS A 1 85 ? -6.272 5.021 3.205 1.00 82.56 85 LYS A N 1
ATOM 655 C CA . LYS A 1 85 ? -5.567 5.042 1.913 1.00 82.56 85 LYS A CA 1
ATOM 656 C C . LYS A 1 85 ? -4.337 5.951 1.936 1.00 82.56 85 LYS A C 1
ATOM 658 O O . LYS A 1 85 ? -3.278 5.536 1.476 1.00 82.56 85 LYS A O 1
ATOM 663 N N . ASP A 1 86 ? -4.461 7.152 2.499 1.00 84.88 86 ASP A N 1
ATOM 664 C CA . ASP A 1 86 ? -3.349 8.104 2.596 1.00 84.88 86 ASP A CA 1
ATOM 665 C C . ASP A 1 86 ? -2.223 7.569 3.497 1.00 84.88 86 ASP A C 1
ATOM 667 O O . ASP A 1 86 ? -1.044 7.729 3.177 1.00 84.88 86 ASP A O 1
ATOM 671 N N . LEU A 1 87 ? -2.568 6.909 4.610 1.00 83.50 87 LEU A N 1
ATOM 672 C CA . LEU A 1 87 ? -1.599 6.269 5.503 1.00 83.50 87 LEU A CA 1
ATOM 673 C C . LEU A 1 87 ? -0.893 5.094 4.825 1.00 83.50 87 LEU A C 1
ATOM 675 O O . LEU A 1 87 ? 0.332 5.030 4.875 1.00 83.50 87 LEU A O 1
ATOM 679 N N . THR A 1 88 ? -1.637 4.212 4.151 1.00 81.56 88 THR A N 1
ATOM 680 C CA . THR A 1 88 ? -1.067 3.106 3.370 1.00 81.56 88 THR A CA 1
ATOM 681 C C . THR A 1 88 ? -0.110 3.621 2.305 1.00 81.56 88 THR A C 1
ATOM 683 O O . THR A 1 88 ? 1.007 3.128 2.199 1.00 81.56 88 THR A O 1
ATOM 686 N N . PHE A 1 89 ? -0.505 4.646 1.550 1.00 81.31 89 PHE A N 1
ATOM 687 C CA . PHE A 1 89 ? 0.342 5.216 0.507 1.00 81.31 89 PHE A CA 1
ATOM 688 C C . PHE A 1 89 ? 1.626 5.831 1.077 1.00 81.31 89 PHE A C 1
ATOM 690 O O . PHE A 1 89 ? 2.713 5.602 0.551 1.00 81.31 89 PHE A O 1
ATOM 697 N N . ARG A 1 90 ? 1.528 6.571 2.188 1.00 82.44 90 ARG A N 1
ATOM 698 C CA . ARG A 1 90 ? 2.699 7.138 2.877 1.00 82.44 90 ARG A CA 1
ATOM 699 C C . ARG A 1 90 ? 3.627 6.062 3.428 1.00 82.44 90 ARG A C 1
ATOM 701 O O . ARG A 1 90 ? 4.838 6.190 3.285 1.00 82.44 90 ARG A O 1
ATOM 708 N N . TYR A 1 91 ? 3.068 5.028 4.050 1.00 77.94 91 TYR A N 1
ATOM 709 C CA . TYR A 1 91 ? 3.841 3.914 4.590 1.00 77.94 91 TYR A CA 1
ATOM 710 C C . TYR A 1 91 ? 4.553 3.149 3.472 1.00 77.94 91 TYR A C 1
ATOM 712 O O . TYR A 1 91 ? 5.750 2.894 3.563 1.00 77.94 91 TYR A O 1
ATOM 720 N N . TRP A 1 92 ? 3.855 2.892 2.365 1.00 76.12 92 TRP A N 1
ATOM 721 C CA . TRP A 1 92 ? 4.453 2.289 1.181 1.00 76.12 92 TRP A CA 1
ATOM 722 C C . TRP A 1 92 ? 5.567 3.150 0.580 1.00 76.12 92 TRP A C 1
ATOM 724 O O . TRP A 1 92 ? 6.606 2.614 0.216 1.00 76.12 92 TRP A O 1
ATOM 734 N N . LEU A 1 93 ? 5.406 4.477 0.515 1.00 78.12 93 LEU A N 1
ATOM 735 C CA . LEU A 1 93 ? 6.475 5.374 0.061 1.00 78.12 93 LEU A CA 1
ATOM 736 C C . LEU A 1 93 ? 7.702 5.341 0.982 1.00 78.12 93 LEU A C 1
ATOM 738 O O . LEU A 1 93 ? 8.827 5.333 0.482 1.00 78.12 93 LEU A O 1
ATOM 742 N N . ASP A 1 94 ? 7.510 5.307 2.305 1.00 78.12 94 ASP A N 1
ATOM 743 C CA . ASP A 1 94 ? 8.615 5.193 3.267 1.00 78.12 94 ASP A CA 1
ATOM 744 C C . ASP A 1 94 ? 9.367 3.871 3.074 1.00 78.12 94 ASP A C 1
ATOM 746 O O . ASP A 1 94 ? 10.585 3.866 2.879 1.00 78.12 94 ASP A O 1
ATOM 750 N N . ILE A 1 95 ? 8.626 2.764 3.000 1.00 68.56 95 ILE A N 1
ATOM 751 C CA . ILE A 1 95 ? 9.139 1.436 2.667 1.00 68.56 95 ILE A CA 1
ATOM 752 C C . ILE A 1 95 ? 9.900 1.461 1.340 1.00 68.56 95 ILE A C 1
ATOM 754 O O . ILE A 1 95 ? 11.064 1.069 1.294 1.00 68.56 95 ILE A O 1
ATOM 758 N N . PHE A 1 96 ? 9.293 1.966 0.267 1.00 66.19 96 PHE A N 1
ATOM 759 C CA . PHE A 1 96 ? 9.909 2.022 -1.054 1.00 66.19 96 PHE A CA 1
ATOM 760 C C . PHE A 1 96 ? 11.197 2.847 -1.035 1.00 66.19 96 PHE A C 1
ATOM 762 O O . PHE A 1 96 ? 12.184 2.449 -1.644 1.00 66.19 96 PHE A O 1
ATOM 769 N N . SER A 1 97 ? 11.236 3.953 -0.290 1.00 66.88 97 SER A N 1
ATOM 770 C CA . SER A 1 97 ? 12.445 4.769 -0.140 1.00 66.88 97 SER A CA 1
ATOM 771 C C . SER A 1 97 ? 13.570 4.035 0.604 1.00 66.88 97 SER A C 1
ATOM 773 O O . SER A 1 97 ? 14.741 4.165 0.239 1.00 66.88 97 SER A O 1
ATOM 775 N N . LYS A 1 98 ? 13.232 3.214 1.609 1.00 63.22 98 LYS A N 1
ATOM 776 C CA . LYS A 1 98 ? 14.184 2.357 2.332 1.00 63.22 98 LYS A CA 1
ATOM 777 C C . LYS A 1 98 ? 14.660 1.194 1.459 1.00 63.22 98 LYS A C 1
ATOM 779 O O . LYS A 1 98 ? 15.854 0.904 1.433 1.00 63.22 98 LYS A O 1
ATOM 784 N N . PHE A 1 99 ? 13.762 0.573 0.695 1.00 55.62 99 PHE A N 1
ATOM 785 C CA . PHE A 1 99 ? 14.101 -0.493 -0.246 1.00 55.62 99 PHE A CA 1
ATOM 786 C C . PHE A 1 99 ? 14.917 0.014 -1.429 1.00 55.62 99 PHE A C 1
ATOM 788 O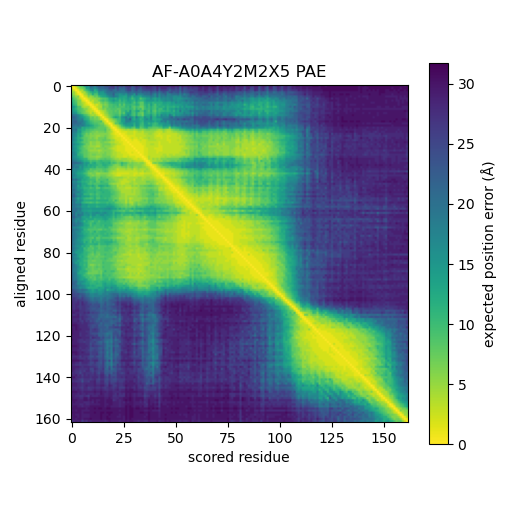 O . PHE A 1 99 ? 15.877 -0.648 -1.789 1.00 55.62 99 PHE A O 1
ATOM 795 N N . ALA A 1 100 ? 14.617 1.184 -1.996 1.00 55.31 100 ALA A N 1
ATOM 796 C CA . ALA A 1 100 ? 15.412 1.791 -3.063 1.00 55.31 100 ALA A CA 1
ATOM 797 C C . ALA A 1 100 ? 16.865 2.017 -2.621 1.00 55.31 100 ALA A C 1
ATOM 799 O O . ALA A 1 100 ? 17.781 1.748 -3.389 1.00 55.31 100 ALA A O 1
ATOM 800 N N . LYS A 1 101 ? 17.084 2.406 -1.357 1.00 50.09 101 LYS A N 1
ATOM 801 C CA . LYS A 1 101 ? 18.428 2.505 -0.765 1.00 50.09 101 LYS A CA 1
ATOM 802 C C . LYS A 1 101 ? 19.102 1.148 -0.526 1.00 50.09 101 LYS A C 1
ATOM 804 O O . LYS A 1 101 ? 20.323 1.085 -0.490 1.00 50.09 101 LYS A O 1
ATOM 809 N N . LYS A 1 102 ? 18.330 0.071 -0.343 1.00 47.31 102 LYS A N 1
ATOM 810 C CA . LYS A 1 102 ? 18.835 -1.296 -0.106 1.00 47.31 102 LYS A CA 1
ATOM 811 C C . LYS A 1 102 ? 19.001 -2.108 -1.406 1.00 47.31 102 LYS A C 1
ATOM 813 O O . LYS A 1 102 ? 19.787 -3.048 -1.444 1.00 47.31 102 LYS A O 1
ATOM 818 N N . LYS A 1 103 ? 18.298 -1.730 -2.481 1.00 45.03 103 LYS A N 1
ATOM 819 C CA . LYS A 1 103 ? 18.278 -2.401 -3.795 1.00 45.03 103 LYS A CA 1
ATOM 820 C C . LYS A 1 103 ? 19.546 -2.222 -4.629 1.00 45.03 103 LYS A C 1
ATOM 822 O O . LYS A 1 103 ? 19.662 -2.898 -5.649 1.00 45.03 103 LYS A O 1
ATOM 827 N N . ASP A 1 104 ? 20.484 -1.383 -4.192 1.00 45.78 104 ASP A N 1
ATOM 828 C CA . ASP A 1 104 ? 21.824 -1.308 -4.787 1.00 45.78 104 ASP A CA 1
ATOM 829 C C . ASP A 1 104 ? 22.630 -2.611 -4.611 1.00 45.78 104 ASP A C 1
ATOM 831 O O . ASP A 1 104 ? 23.676 -2.761 -5.233 1.00 45.78 104 ASP A O 1
ATOM 835 N N . GLN A 1 105 ? 22.160 -3.569 -3.796 1.00 46.88 105 GLN A N 1
ATOM 836 C CA . GLN A 1 105 ? 22.872 -4.835 -3.586 1.00 46.88 105 GLN A CA 1
ATOM 837 C C . GLN A 1 105 ? 22.296 -6.045 -4.336 1.00 46.88 105 GLN A C 1
ATOM 839 O O . GLN A 1 105 ? 23.083 -6.894 -4.727 1.00 46.88 105 GLN A O 1
ATOM 844 N N . ASP A 1 106 ? 20.988 -6.110 -4.623 1.00 47.25 106 ASP A N 1
ATOM 845 C CA . ASP A 1 106 ? 20.363 -7.319 -5.201 1.00 47.25 106 ASP A CA 1
ATOM 846 C C . ASP A 1 106 ? 19.210 -7.008 -6.173 1.00 47.25 106 ASP A C 1
ATOM 848 O O . ASP A 1 106 ? 18.117 -7.574 -6.110 1.00 47.25 106 ASP A O 1
ATOM 852 N N . THR A 1 107 ? 19.425 -6.090 -7.117 1.00 45.81 107 THR A N 1
ATOM 853 C CA . THR A 1 107 ? 18.640 -6.138 -8.356 1.00 45.81 107 THR A CA 1
ATOM 854 C C . THR A 1 107 ? 19.458 -6.769 -9.452 1.00 45.81 107 THR A C 1
ATOM 856 O O . THR A 1 107 ? 20.480 -6.229 -9.863 1.00 45.81 107 THR A O 1
ATOM 859 N N . HIS A 1 108 ? 18.937 -7.861 -10.006 1.00 50.72 108 HIS A N 1
ATOM 860 C CA . HIS A 1 108 ? 19.262 -8.311 -11.353 1.00 50.72 108 HIS A CA 1
ATOM 861 C C . HIS A 1 108 ? 18.707 -7.272 -12.350 1.00 50.72 108 HIS A C 1
ATOM 863 O O . HIS A 1 108 ? 17.755 -7.510 -13.090 1.00 50.72 108 HIS A O 1
ATOM 869 N N . SER A 1 109 ? 19.231 -6.048 -12.264 1.00 44.56 109 SER A N 1
ATOM 870 C CA . SER A 1 109 ? 18.992 -4.970 -13.204 1.00 44.56 109 SER A CA 1
ATOM 871 C C . SER A 1 109 ? 19.507 -5.475 -14.538 1.00 44.56 109 SER A C 1
ATOM 873 O O . SER A 1 109 ? 20.655 -5.920 -14.606 1.00 44.56 109 SER A O 1
ATOM 875 N N . LEU A 1 110 ? 18.644 -5.484 -15.558 1.00 51.50 110 LEU A N 1
ATOM 876 C CA . LEU A 1 110 ? 19.012 -5.853 -16.922 1.00 51.50 110 LEU A CA 1
ATOM 877 C C . LEU A 1 110 ? 20.257 -5.049 -17.291 1.00 51.50 110 LEU A C 1
ATOM 879 O O . LEU A 1 110 ? 20.207 -3.836 -17.503 1.00 51.50 110 LEU A O 1
ATOM 883 N N . SER A 1 111 ? 21.403 -5.723 -17.250 1.00 57.88 111 SER A N 1
ATOM 884 C CA . SER A 1 111 ? 22.683 -5.059 -17.391 1.00 57.88 111 SER A CA 1
ATOM 885 C C . SER A 1 111 ? 22.788 -4.607 -18.839 1.00 57.88 111 SER A C 1
ATOM 887 O O . SER A 1 111 ? 22.333 -5.300 -19.748 1.00 57.88 111 SER A O 1
ATOM 889 N N . LEU A 1 112 ? 23.459 -3.486 -19.105 1.00 60.28 112 LEU A N 1
ATOM 890 C CA . LEU A 1 112 ? 23.790 -3.091 -20.482 1.00 60.28 112 LEU A CA 1
ATOM 891 C C . LEU A 1 112 ? 24.566 -4.192 -21.238 1.00 60.28 112 LEU A C 1
ATOM 893 O O . LEU A 1 112 ? 24.636 -4.168 -22.466 1.00 60.28 112 LEU A O 1
ATOM 897 N N . ARG A 1 113 ? 25.111 -5.188 -20.519 1.00 63.94 113 ARG A N 1
ATOM 898 C CA . ARG A 1 113 ? 25.628 -6.440 -21.087 1.00 63.94 113 ARG A CA 1
ATOM 899 C C . ARG A 1 113 ? 24.581 -7.266 -21.831 1.00 63.94 113 ARG A C 1
ATOM 901 O O . ARG A 1 113 ? 24.917 -7.780 -22.895 1.00 63.94 113 ARG A O 1
ATOM 908 N N . ASP A 1 114 ? 23.354 -7.349 -21.330 1.00 66.81 114 ASP A N 1
ATOM 909 C CA . ASP A 1 114 ? 22.286 -8.166 -21.917 1.00 66.81 114 ASP A CA 1
ATOM 910 C C . ASP A 1 114 ? 21.716 -7.505 -23.182 1.00 66.81 114 ASP A C 1
ATOM 912 O O . ASP A 1 114 ? 21.409 -8.180 -24.162 1.00 66.81 114 ASP A O 1
ATOM 916 N N . LEU A 1 115 ? 21.681 -6.166 -23.228 1.00 75.25 115 LEU A N 1
ATOM 917 C CA . LEU A 1 115 ? 21.265 -5.399 -24.414 1.00 75.25 115 LEU A CA 1
ATOM 918 C C . LEU A 1 115 ? 22.401 -5.136 -25.416 1.00 75.25 115 LEU A C 1
ATOM 920 O O . LEU A 1 115 ? 22.163 -4.563 -26.484 1.00 75.25 115 LEU A O 1
ATOM 924 N N . ARG A 1 116 ? 23.635 -5.566 -25.120 1.00 78.81 116 ARG A N 1
ATOM 925 C CA . ARG A 1 116 ? 24.816 -5.308 -25.961 1.00 78.81 116 ARG A CA 1
ATOM 926 C C . ARG A 1 116 ? 24.609 -5.762 -27.406 1.00 78.81 116 ARG A C 1
ATOM 928 O O . ARG A 1 116 ? 25.007 -5.053 -28.323 1.00 78.81 116 ARG A O 1
ATOM 935 N N . GLY A 1 117 ? 23.961 -6.911 -27.613 1.00 81.75 117 GLY A N 1
ATOM 936 C CA . GLY A 1 117 ? 23.670 -7.430 -28.954 1.00 81.75 117 GLY A CA 1
ATOM 937 C C . GLY A 1 117 ? 22.780 -6.492 -29.774 1.00 81.75 117 GLY A C 1
ATOM 938 O O . GLY A 1 117 ? 23.091 -6.201 -30.927 1.00 81.75 117 GLY A O 1
ATOM 939 N N . SER A 1 118 ? 21.729 -5.946 -29.155 1.00 86.94 118 SER A N 1
ATOM 940 C CA . SER A 1 118 ? 20.808 -5.016 -29.819 1.00 86.94 118 SER A CA 1
ATOM 941 C C . SER A 1 118 ? 21.498 -3.703 -30.194 1.00 86.94 118 SER A C 1
ATOM 943 O O . SER A 1 118 ? 21.284 -3.188 -31.289 1.00 86.94 118 SER A O 1
ATOM 945 N N . PHE A 1 119 ? 22.362 -3.176 -29.321 1.00 87.56 119 PHE A N 1
ATOM 946 C CA . PHE A 1 119 ? 23.122 -1.961 -29.617 1.00 87.56 119 PHE A CA 1
ATOM 947 C C . PHE A 1 119 ? 24.144 -2.170 -30.737 1.00 87.56 119 PHE A C 1
ATOM 949 O O . PHE A 1 119 ? 24.280 -1.303 -31.594 1.00 87.56 119 PHE A O 1
ATOM 956 N N . VAL A 1 120 ? 24.822 -3.322 -30.788 1.00 90.19 120 VAL A N 1
ATOM 957 C CA . VAL A 1 120 ? 25.778 -3.638 -31.865 1.00 90.19 120 VAL A CA 1
ATOM 958 C C . VAL A 1 120 ? 25.084 -3.670 -33.228 1.00 90.19 120 VAL A C 1
ATOM 960 O O . VAL A 1 120 ? 25.569 -3.043 -34.166 1.00 90.19 120 VAL A O 1
ATOM 963 N N . ILE A 1 121 ? 23.927 -4.330 -33.334 1.00 94.00 121 ILE A N 1
ATOM 964 C CA . ILE A 1 121 ? 23.154 -4.378 -34.587 1.00 94.00 121 ILE A CA 1
ATOM 965 C C . ILE A 1 121 ? 22.711 -2.969 -35.003 1.00 94.00 121 ILE A C 1
ATOM 967 O O . ILE A 1 121 ? 22.818 -2.608 -36.176 1.00 94.00 121 ILE A O 1
ATOM 971 N N . LEU A 1 122 ? 22.277 -2.151 -34.041 1.00 91.94 122 LEU A N 1
ATOM 972 C CA . LEU A 1 122 ? 21.863 -0.772 -34.289 1.00 91.94 122 LEU A CA 1
ATOM 973 C C . LEU A 1 122 ? 23.031 0.089 -34.790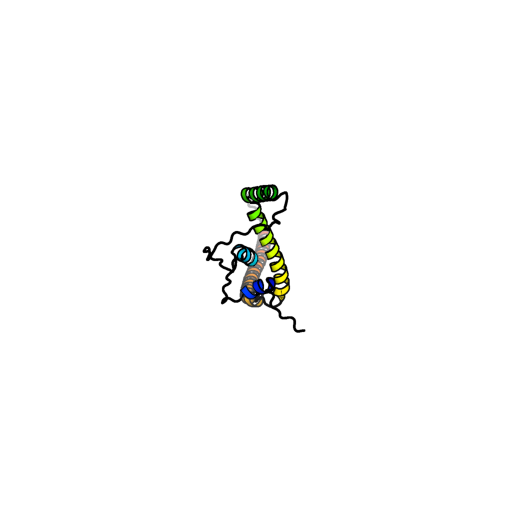 1.00 91.94 122 LEU A C 1
ATOM 975 O O . LEU A 1 122 ? 22.875 0.794 -35.784 1.00 91.94 122 LEU A O 1
ATOM 979 N N . PHE A 1 123 ? 24.214 -0.008 -34.176 1.00 92.31 123 PHE A N 1
ATOM 980 C CA . PHE A 1 123 ? 25.401 0.725 -34.626 1.00 92.31 123 PHE A CA 1
ATOM 981 C C . PHE A 1 123 ? 25.881 0.284 -36.011 1.00 92.31 123 PHE A C 1
ATOM 983 O O . PHE A 1 123 ? 26.266 1.135 -36.811 1.00 92.31 123 PHE A O 1
ATOM 990 N N . ILE A 1 124 ? 25.819 -1.013 -36.326 1.00 95.06 124 ILE A N 1
ATOM 991 C CA . ILE A 1 124 ? 26.165 -1.522 -37.661 1.00 95.06 124 ILE A CA 1
ATOM 992 C C . ILE A 1 124 ? 25.185 -0.974 -38.703 1.00 95.06 124 ILE A C 1
ATOM 994 O O . ILE A 1 124 ? 25.616 -0.425 -39.715 1.00 95.06 124 ILE A O 1
ATOM 998 N N . GLY A 1 125 ? 23.877 -1.054 -38.440 1.00 93.12 125 GLY A N 1
ATOM 999 C CA . GLY A 1 125 ? 22.853 -0.527 -39.345 1.00 93.12 125 GLY A CA 1
ATOM 1000 C C . GLY A 1 125 ? 22.990 0.980 -39.572 1.00 93.12 125 GLY A C 1
ATOM 1001 O O . GLY A 1 125 ? 22.943 1.447 -40.712 1.00 93.12 125 GLY A O 1
ATOM 1002 N N . LEU A 1 126 ? 23.239 1.740 -38.501 1.00 93.62 126 LEU A N 1
ATOM 1003 C CA . LEU A 1 126 ? 23.453 3.184 -38.582 1.00 93.62 126 LEU A CA 1
ATOM 1004 C C . LEU A 1 126 ? 24.738 3.526 -39.352 1.00 93.62 126 LEU A C 1
ATOM 1006 O O . LEU A 1 126 ? 24.739 4.447 -40.167 1.00 93.62 126 LEU A O 1
ATOM 1010 N N . GLY A 1 127 ? 25.813 2.763 -39.137 1.00 94.50 127 GLY A N 1
ATOM 1011 C CA . GLY A 1 127 ? 27.083 2.916 -39.845 1.00 94.50 127 GLY A CA 1
ATOM 1012 C C . GLY A 1 127 ? 26.952 2.643 -41.343 1.00 94.50 127 GLY A C 1
ATOM 1013 O O . GLY A 1 127 ? 27.388 3.457 -42.154 1.00 94.50 127 GLY A O 1
ATOM 1014 N N . CYS A 1 128 ? 26.288 1.551 -41.728 1.00 94.44 128 CYS A N 1
ATOM 1015 C CA . CYS A 1 128 ? 26.017 1.243 -43.133 1.00 94.44 128 CYS A CA 1
ATOM 1016 C C . CYS A 1 128 ? 25.168 2.333 -43.802 1.00 94.44 128 CYS A C 1
ATOM 1018 O O . CYS A 1 128 ? 25.493 2.762 -44.907 1.00 94.44 128 CYS A O 1
ATOM 1020 N N . SER A 1 129 ? 24.126 2.821 -43.122 1.00 93.94 129 SER A N 1
ATOM 1021 C CA . SER A 1 129 ? 23.271 3.899 -43.634 1.00 93.94 129 SER A CA 1
ATOM 1022 C C . SER A 1 129 ? 24.050 5.205 -43.842 1.00 93.94 129 SER A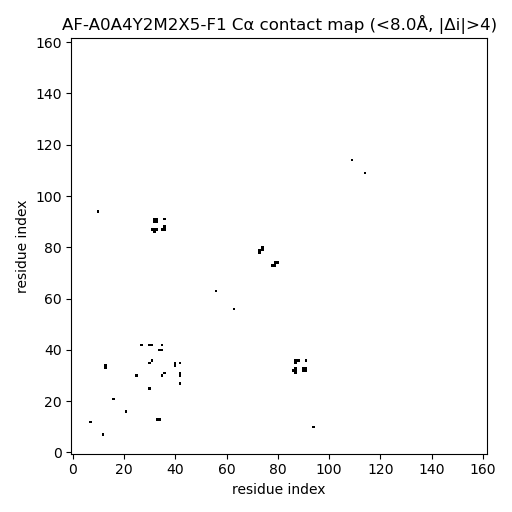 C 1
ATOM 1024 O O . SER A 1 129 ? 23.990 5.804 -44.916 1.00 93.94 129 SER A O 1
ATOM 1026 N N . MET A 1 130 ? 24.870 5.600 -42.861 1.00 94.44 130 MET A N 1
ATOM 1027 C CA . MET A 1 130 ? 25.762 6.761 -42.965 1.00 94.44 130 MET A CA 1
ATOM 1028 C C . MET A 1 130 ? 26.742 6.638 -44.138 1.00 94.44 130 MET A C 1
ATOM 1030 O O . MET A 1 130 ? 26.947 7.604 -44.869 1.00 94.44 130 MET A O 1
ATOM 1034 N N . LEU A 1 131 ? 27.332 5.458 -44.354 1.00 93.94 131 LEU A N 1
ATOM 1035 C CA . LEU A 1 131 ? 28.259 5.234 -45.467 1.00 93.94 131 LEU A CA 1
ATOM 1036 C C . LEU A 1 131 ? 27.568 5.362 -46.829 1.00 93.94 131 LEU A C 1
ATOM 1038 O O . LEU A 1 131 ? 28.097 6.038 -47.710 1.00 93.94 131 LEU A O 1
ATOM 1042 N N . VAL A 1 132 ? 26.384 4.763 -46.995 1.00 93.94 132 VAL A N 1
ATOM 1043 C CA . VAL A 1 132 ? 25.594 4.891 -48.232 1.00 93.94 132 VAL A CA 1
ATOM 1044 C C . VAL A 1 132 ? 25.240 6.354 -48.492 1.00 93.94 132 VAL A C 1
ATOM 1046 O O . VAL A 1 132 ? 25.450 6.846 -49.600 1.00 93.94 132 VAL A O 1
ATOM 1049 N N . PHE A 1 133 ? 24.801 7.074 -47.459 1.00 91.94 133 PHE A N 1
ATOM 1050 C CA . PHE A 1 133 ? 24.468 8.493 -47.554 1.00 91.94 133 PHE A CA 1
ATOM 1051 C C . PHE A 1 133 ? 25.668 9.355 -47.973 1.00 91.94 133 PHE A C 1
ATOM 1053 O O . PHE A 1 133 ? 25.547 10.219 -48.842 1.00 91.94 133 PHE A O 1
ATOM 1060 N N . LEU A 1 134 ? 26.854 9.100 -47.413 1.00 91.62 134 LEU A N 1
ATOM 1061 C CA . LEU A 1 134 ? 28.075 9.805 -47.806 1.00 91.62 134 LEU A CA 1
ATOM 1062 C C . LEU A 1 134 ? 28.443 9.525 -49.265 1.00 91.62 134 LEU A C 1
ATOM 1064 O O . LEU A 1 134 ? 28.728 10.463 -50.009 1.00 91.62 134 LEU A O 1
ATOM 1068 N N . VAL A 1 135 ? 28.403 8.262 -49.698 1.00 93.62 135 VAL A N 1
ATOM 1069 C CA . VAL A 1 135 ? 28.675 7.887 -51.096 1.00 93.62 135 VAL A CA 1
ATOM 1070 C C . VAL A 1 135 ? 27.706 8.587 -52.046 1.00 93.62 135 VAL A C 1
ATOM 1072 O O . VAL A 1 135 ? 28.130 9.108 -53.078 1.00 93.62 135 VAL A O 1
ATOM 1075 N N . GLU A 1 136 ? 26.428 8.658 -51.686 1.00 91.12 136 GLU A N 1
ATOM 1076 C CA . GLU A 1 136 ? 25.411 9.342 -52.477 1.00 91.12 136 GLU A CA 1
ATOM 1077 C C . GLU A 1 136 ? 25.668 10.852 -52.565 1.00 91.12 136 GLU A C 1
ATOM 1079 O O . GLU A 1 136 ? 25.615 11.422 -53.658 1.00 91.12 136 GLU A O 1
ATOM 1084 N N . ILE A 1 137 ? 26.049 11.498 -51.458 1.00 90.62 137 ILE A N 1
ATOM 1085 C CA . ILE A 1 137 ? 26.437 12.915 -51.448 1.00 90.62 137 ILE A CA 1
ATOM 1086 C C . ILE A 1 137 ? 27.670 13.157 -52.317 1.00 90.62 137 ILE A C 1
ATOM 1088 O O . ILE A 1 137 ? 27.683 14.100 -53.112 1.00 90.62 137 ILE A O 1
ATOM 1092 N N . PHE A 1 138 ? 28.708 12.328 -52.197 1.00 90.12 138 PHE A N 1
ATOM 1093 C CA . PHE A 1 138 ? 29.921 12.480 -52.998 1.00 90.12 138 PHE A CA 1
ATOM 1094 C C . PHE A 1 138 ? 29.638 12.255 -54.483 1.00 90.12 138 PHE A C 1
ATOM 1096 O O . PHE A 1 138 ? 30.034 13.079 -55.310 1.00 90.12 138 PHE A O 1
ATOM 1103 N N . HIS A 1 139 ? 28.898 11.203 -54.835 1.00 86.25 139 HIS A N 1
ATOM 1104 C CA . HIS A 1 139 ? 28.501 10.939 -56.214 1.00 86.25 139 HIS A CA 1
ATOM 1105 C C . HIS A 1 139 ? 27.629 12.073 -56.772 1.00 86.25 139 HIS A C 1
ATOM 1107 O O . HIS A 1 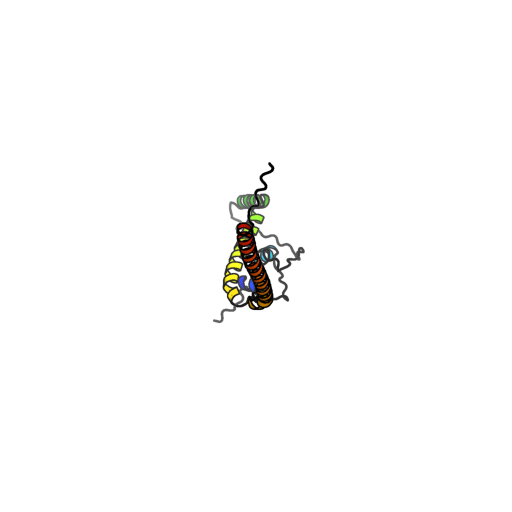139 ? 27.890 12.574 -57.866 1.00 86.25 139 HIS A O 1
ATOM 1113 N N . GLY A 1 140 ? 26.648 12.547 -56.001 1.00 82.56 140 GLY A N 1
ATOM 1114 C CA . GLY A 1 140 ? 25.796 13.679 -56.355 1.00 82.56 140 GLY A CA 1
ATOM 1115 C C . GLY A 1 140 ? 26.586 14.974 -56.549 1.00 82.56 140 GLY A C 1
ATOM 1116 O O . GLY A 1 140 ? 26.407 15.657 -57.556 1.00 82.56 140 GLY A O 1
ATOM 1117 N N . SER A 1 141 ? 27.516 15.287 -55.646 1.00 77.62 141 SER A N 1
ATOM 1118 C CA . SER A 1 141 ? 28.375 16.475 -55.714 1.00 77.62 141 SER A CA 1
ATOM 1119 C C . SER A 1 141 ? 29.332 16.436 -56.910 1.00 77.62 141 SER A C 1
ATOM 1121 O O . SER A 1 141 ? 29.471 17.425 -57.636 1.00 77.62 141 SER A O 1
ATOM 1123 N N . VAL A 1 142 ? 29.942 15.280 -57.189 1.00 80.19 142 VAL A N 1
ATOM 1124 C CA . VAL A 1 142 ? 30.812 15.079 -58.359 1.00 80.19 142 VAL A CA 1
ATOM 1125 C C . VAL A 1 142 ? 30.006 15.148 -59.657 1.00 80.19 142 VAL A C 1
ATOM 1127 O O . VAL A 1 142 ? 30.425 15.809 -60.609 1.00 80.19 142 VAL A O 1
ATOM 1130 N N . HIS A 1 143 ? 28.825 14.530 -59.706 1.00 74.75 143 HIS A N 1
ATOM 1131 C CA . HIS A 1 143 ? 27.957 14.565 -60.880 1.00 74.75 143 HIS A CA 1
ATOM 1132 C C . HIS A 1 143 ? 27.396 15.971 -61.138 1.00 74.75 143 HIS A C 1
ATOM 1134 O O . HIS A 1 143 ? 27.308 16.394 -62.293 1.00 74.75 143 HIS A O 1
ATOM 1140 N N . ARG A 1 144 ? 27.081 16.739 -60.086 1.00 67.06 144 ARG A N 1
ATOM 1141 C CA . ARG A 1 144 ? 26.655 18.143 -60.194 1.00 67.06 144 ARG A CA 1
ATOM 1142 C C . ARG A 1 144 ? 27.790 19.030 -60.712 1.00 67.06 144 ARG A C 1
ATOM 1144 O O . ARG A 1 144 ? 27.589 19.732 -61.699 1.00 67.06 144 ARG A O 1
ATOM 1151 N N . ASN A 1 145 ? 29.000 18.885 -60.167 1.00 66.12 145 ASN A N 1
ATOM 1152 C CA . ASN A 1 145 ? 30.202 19.560 -60.673 1.00 66.12 145 ASN A CA 1
ATOM 1153 C C . ASN A 1 145 ? 30.513 19.198 -62.137 1.00 66.12 145 ASN A C 1
ATOM 1155 O O . ASN A 1 145 ? 30.919 20.050 -62.928 1.00 66.12 145 ASN A O 1
ATOM 1159 N N . LYS A 1 146 ? 30.311 17.936 -62.537 1.00 64.00 146 LYS A N 1
ATOM 1160 C CA . LYS A 1 146 ? 30.510 17.485 -63.923 1.00 64.00 146 LYS A CA 1
ATOM 1161 C C . LYS A 1 146 ? 29.422 18.015 -64.864 1.00 64.00 146 LYS A C 1
ATOM 1163 O O . LYS A 1 146 ? 29.732 18.338 -66.009 1.00 64.00 146 LYS A O 1
ATOM 1168 N N . LYS A 1 147 ? 28.167 18.138 -64.412 1.00 62.28 147 LYS A N 1
ATOM 1169 C CA . LYS A 1 147 ? 27.084 18.775 -65.182 1.00 62.28 147 LYS A CA 1
ATOM 1170 C C . LYS A 1 147 ? 27.334 20.267 -65.387 1.00 62.28 147 LYS A C 1
ATOM 1172 O O . LYS A 1 147 ? 27.220 20.715 -66.522 1.00 62.28 147 LYS A O 1
ATOM 1177 N N . GLU A 1 148 ? 27.734 21.007 -64.354 1.00 60.06 148 GLU A N 1
ATOM 1178 C CA . GLU A 1 148 ? 28.054 22.436 -64.494 1.00 60.06 148 GLU A CA 1
ATOM 1179 C C . GLU A 1 148 ? 29.228 22.661 -65.449 1.00 60.06 148 GLU A C 1
ATOM 1181 O O . GLU A 1 148 ? 29.114 23.439 -66.394 1.00 60.06 148 GLU A O 1
ATOM 1186 N N . LYS A 1 149 ? 30.318 21.896 -65.307 1.00 59.19 149 LYS A N 1
ATOM 1187 C CA . LYS A 1 149 ? 31.457 21.976 -66.237 1.00 59.19 149 LYS A CA 1
ATOM 1188 C C . LYS A 1 149 ? 31.080 21.637 -67.683 1.00 59.19 149 LYS A C 1
ATOM 1190 O O . LYS A 1 149 ? 31.642 22.224 -68.600 1.00 59.19 149 LYS A O 1
ATOM 1195 N N . ASN A 1 150 ? 30.135 20.720 -67.908 1.00 58.31 150 ASN A N 1
ATOM 1196 C CA . ASN A 1 150 ? 29.625 20.412 -69.251 1.00 58.31 150 ASN A CA 1
ATOM 1197 C C . ASN A 1 150 ? 28.650 21.474 -69.786 1.00 58.31 150 ASN A C 1
ATOM 1199 O O . ASN A 1 150 ? 28.578 21.657 -70.999 1.00 58.31 150 ASN A O 1
ATOM 1203 N N . LEU A 1 151 ? 27.923 22.182 -68.917 1.00 58.22 151 LEU A N 1
ATOM 1204 C CA . LEU A 1 151 ? 27.020 23.266 -69.309 1.00 58.22 151 LEU A CA 1
ATOM 1205 C C . LEU A 1 151 ? 27.803 24.494 -69.796 1.00 58.22 151 LEU A C 1
ATOM 1207 O O . LEU A 1 151 ? 27.487 25.025 -70.854 1.00 58.22 151 LEU A O 1
ATOM 1211 N N . TYR A 1 152 ? 28.888 24.862 -69.106 1.00 55.69 152 TYR A N 1
ATOM 1212 C CA . TYR A 1 152 ? 29.799 25.935 -69.535 1.00 55.69 152 TYR A CA 1
ATOM 1213 C C . TYR A 1 152 ? 30.608 25.600 -70.800 1.00 55.69 152 TYR A C 1
ATOM 1215 O O . TYR A 1 152 ? 31.118 26.500 -71.460 1.00 55.69 152 TYR A O 1
ATOM 1223 N N . LYS A 1 153 ? 30.728 24.314 -71.162 1.00 56.12 153 LYS A N 1
ATOM 1224 C CA . LYS A 1 153 ? 31.447 23.860 -72.366 1.00 56.12 153 LYS A CA 1
ATOM 1225 C C . LYS A 1 153 ? 30.563 23.723 -73.608 1.00 56.12 153 LYS A C 1
ATOM 1227 O O . LYS A 1 153 ? 31.094 23.447 -74.681 1.00 56.12 153 LYS A O 1
ATOM 1232 N N . LYS A 1 154 ? 29.237 23.877 -73.494 1.00 48.84 154 LYS A N 1
ATOM 1233 C CA . LYS A 1 154 ? 28.349 23.871 -74.663 1.00 48.84 154 LYS A CA 1
ATOM 1234 C C . LYS A 1 154 ? 28.435 25.231 -75.366 1.00 48.84 154 LYS A C 1
ATOM 1236 O O . LYS A 1 154 ? 28.034 26.225 -74.765 1.00 48.84 154 LYS A O 1
ATOM 1241 N N . PRO A 1 155 ? 28.907 25.311 -76.623 1.00 54.34 155 PRO A N 1
ATOM 1242 C CA . PRO A 1 155 ? 28.807 26.550 -77.378 1.00 54.34 155 PRO A CA 1
ATOM 1243 C C . PRO A 1 155 ? 27.325 26.876 -77.596 1.00 54.34 155 PRO A C 1
ATOM 1245 O O . PRO A 1 155 ? 26.567 26.056 -78.120 1.00 54.34 155 PRO A O 1
ATOM 1248 N N . VAL A 1 156 ? 26.912 28.072 -77.173 1.00 63.69 156 VAL A N 1
ATOM 1249 C CA . VAL A 1 156 ? 25.589 28.626 -77.470 1.00 63.69 156 VAL A CA 1
ATOM 1250 C C . VAL A 1 156 ? 25.548 28.897 -78.972 1.00 63.69 156 VAL A C 1
ATOM 1252 O O . VAL A 1 156 ? 26.095 29.886 -79.455 1.00 63.69 156 VAL A O 1
ATOM 1255 N N . ARG A 1 157 ? 24.958 27.971 -79.733 1.00 55.66 157 ARG A N 1
ATOM 1256 C CA . ARG A 1 157 ? 24.712 28.151 -81.164 1.00 55.66 157 ARG A CA 1
ATOM 1257 C C . ARG A 1 157 ? 23.564 29.148 -81.309 1.00 55.66 157 ARG A C 1
ATOM 1259 O O . ARG A 1 157 ? 22.403 28.775 -81.184 1.00 55.66 157 ARG A O 1
ATOM 1266 N N . TYR A 1 158 ? 23.899 30.413 -81.534 1.00 58.09 158 TYR A N 1
ATOM 1267 C CA . TYR A 1 158 ? 22.939 31.383 -82.038 1.00 58.09 158 TYR A CA 1
ATOM 1268 C C . TYR A 1 158 ? 22.620 31.009 -83.493 1.00 58.09 158 TYR A C 1
ATOM 1270 O O . TYR A 1 158 ? 23.490 31.031 -84.360 1.00 58.09 158 TYR A O 1
ATOM 1278 N N . GLU A 1 159 ? 21.384 30.605 -83.772 1.00 56.56 159 GLU A N 1
ATOM 1279 C CA . GLU A 1 159 ? 20.865 30.646 -85.138 1.00 56.56 159 GLU A CA 1
ATOM 1280 C C . GLU A 1 159 ? 20.259 32.032 -85.360 1.00 56.56 159 GLU A C 1
ATOM 1282 O O . GLU A 1 159 ? 19.140 32.307 -84.928 1.00 56.56 159 GLU A O 1
ATOM 1287 N N . PHE A 1 160 ? 20.999 32.917 -86.031 1.00 57.53 160 PHE A N 1
ATOM 1288 C CA . PHE A 1 160 ? 20.389 34.080 -86.669 1.00 57.53 160 PHE A CA 1
ATOM 1289 C C . PHE A 1 160 ? 19.645 33.584 -87.910 1.00 57.53 160 PHE A C 1
ATOM 1291 O O . PHE A 1 160 ? 20.244 33.287 -88.945 1.00 57.53 160 PHE A O 1
ATOM 1298 N N . ARG A 1 161 ? 18.324 33.441 -87.781 1.00 60.44 161 ARG A N 1
ATOM 1299 C CA . ARG A 1 161 ? 17.424 33.303 -88.926 1.00 60.44 161 ARG A CA 1
ATOM 1300 C C . ARG A 1 161 ? 17.378 34.665 -89.634 1.00 60.44 161 ARG A C 1
ATOM 1302 O O . ARG A 1 161 ? 17.127 35.666 -88.971 1.00 60.44 161 ARG A O 1
ATOM 1309 N N . LYS A 1 162 ? 17.720 34.639 -90.928 1.00 56.16 162 LYS A N 1
ATOM 1310 C CA . LYS A 1 162 ? 17.873 35.776 -91.854 1.00 56.16 162 LYS A CA 1
ATOM 1311 C C . LYS A 1 162 ? 16.738 36.789 -91.797 1.00 56.16 162 LYS A C 1
ATOM 1313 O O . LYS A 1 162 ? 15.577 36.340 -91.669 1.00 56.16 162 LYS A O 1
#

Organism: Araneus ventricosus (NCBI:txid182803)

Sequence (162 aa):
MAKNNWYIDFDSLSAEGQDHKAAFIMTRSTLNLLFGASDMHYISSDALFVVPIGIAMNKNFCCGSRINKIVKRIARAGLDVKLLKDLTFRYWLDIFSKFAKKKDQDTHSLSLRDLRGSFVILFIGLGCSMLVFLVEIFHGSVHRNKKEKNLYKKPVRYEFRK

pLDDT: mean 75.39, std 15.39, range [38.12, 95.06]